Protein AF-A0A381W290-F1 (afdb_monomer)

Radius of gyration: 13.39 Å; Cα contacts (8 Å, |Δi|>4): 211; chains: 1; bounding box: 34×27×27 Å

Organism: NCBI:txid408172

Foldseek 3Di:
DDLQPPLPDCCVVHARKDPWDPAWDDQLFWAKKWKAAPVPLGTQEIDGTRTRVVLVVLLVCCVDPPHQCVVSSPDRITMMTGGDNPDDPVVRVVVSVSSQSSCCNHVVDGRNCYPRD

Solvent-accessible surface area (backbone atoms only — not comparable to full-atom values): 6577 Å² total; per-residue (Å²): 132,57,58,73,46,62,61,82,45,47,53,45,92,73,41,76,40,51,72,74,29,80,63,71,65,61,82,82,41,24,29,44,37,38,36,32,39,83,88,71,81,35,59,32,32,73,47,68,40,52,44,26,63,52,50,51,54,44,45,53,34,24,72,32,87,85,40,89,54,10,87,75,40,41,71,74,53,30,32,30,38,38,79,42,85,82,63,55,73,67,57,47,52,50,53,46,50,49,46,51,50,10,34,28,68,64,71,74,43,71,45,78,53,63,86,68,118

Nearest PDB structures (foldseek):
  1yd3-assembly1_A  TM=6.625E-01  e=3.499E-01  Thermotoga maritima
  1yd1-assembly1_A  TM=6.655E-01  e=4.230E-01  Thermotoga maritima
  1yd4-assembly1_A  TM=6.523E-01  e=5.114E-01  Thermotoga maritima
  1yd5-assembly1_A  TM=6.024E-01  e=3.728E-01  Thermotoga maritima
  1yd2-assembly1_A  TM=5.945E-01  e=4.507E-01  Thermotoga maritima

pLDDT: mean 91.96, std 7.2, range [60.78, 97.88]

Secondary structure (DSSP, 8-state):
--TTS-TTSTTGGG--PPPPBSS---TT-EEEEEEEETTTTEEEEEEEEEHHHHHHHHHHHHH-TTSTTHHHHSS-EEEEEEE-TTS-HHHHHHHHHHHHHHHHHHHSS--TTTT--

Structure (mmCIF, N/CA/C/O backbone):
data_AF-A0A381W290-F1
#
_entry.id   AF-A0A381W290-F1
#
loop_
_atom_site.group_PDB
_atom_site.id
_atom_site.type_symbol
_atom_site.label_atom_id
_atom_site.label_alt_id
_atom_site.label_comp_id
_atom_site.label_asym_id
_atom_site.label_entity_id
_atom_site.label_seq_id
_atom_site.pdbx_PDB_ins_code
_atom_site.Cartn_x
_atom_site.Cartn_y
_atom_site.Cartn_z
_atom_site.occupancy
_atom_site.B_iso_or_equiv
_atom_site.auth_seq_id
_atom_site.auth_comp_id
_atom_site.auth_asym_id
_atom_site.auth_atom_id
_atom_site.pdbx_PDB_model_num
ATOM 1 N N . MET A 1 1 ? -16.606 -5.974 10.262 1.00 61.69 1 MET A N 1
ATOM 2 C CA . MET A 1 1 ? -15.466 -5.213 9.729 1.00 61.69 1 MET A CA 1
ATOM 3 C C . MET A 1 1 ? -15.890 -3.792 9.496 1.00 61.69 1 MET A C 1
ATOM 5 O O . MET A 1 1 ? -16.992 -3.583 9.004 1.00 61.69 1 MET A O 1
ATOM 9 N N . SER A 1 2 ? -15.051 -2.853 9.906 1.00 75.88 2 SER A N 1
ATOM 10 C CA . SER A 1 2 ? -15.286 -1.411 9.849 1.00 75.88 2 SER A CA 1
ATOM 11 C C . SER A 1 2 ? -13.992 -0.714 9.432 1.00 75.88 2 SER A C 1
ATOM 13 O O . SER A 1 2 ? -12.906 -1.237 9.667 1.00 75.88 2 SER A O 1
ATOM 15 N N . LEU A 1 3 ? -14.085 0.502 8.890 1.00 79.00 3 LEU A N 1
ATOM 16 C CA . LEU A 1 3 ? -12.920 1.369 8.649 1.00 79.00 3 LEU A CA 1
ATOM 17 C C . LEU A 1 3 ? -12.163 1.732 9.942 1.00 79.00 3 LEU A C 1
ATOM 19 O O . LEU A 1 3 ? -11.061 2.265 9.884 1.00 79.00 3 LEU A O 1
ATOM 23 N N . THR A 1 4 ? -12.737 1.426 11.105 1.00 84.06 4 THR A N 1
ATOM 24 C CA . THR A 1 4 ? -12.109 1.583 12.423 1.00 84.06 4 THR A CA 1
ATOM 25 C C . THR A 1 4 ? -11.191 0.419 12.812 1.00 84.06 4 THR A C 1
ATOM 27 O O . THR A 1 4 ? -10.547 0.496 13.856 1.00 84.06 4 THR A O 1
ATOM 30 N N . ASP A 1 5 ? -11.162 -0.672 12.040 1.00 88.06 5 ASP A N 1
ATOM 31 C CA . ASP A 1 5 ? -10.238 -1.790 12.265 1.00 88.06 5 ASP A CA 1
ATOM 32 C C . ASP A 1 5 ? -8.797 -1.369 11.906 1.00 88.06 5 ASP A C 1
ATOM 34 O O . ASP A 1 5 ? -8.610 -0.508 11.048 1.00 88.06 5 ASP A O 1
ATOM 38 N N . ASP A 1 6 ? -7.768 -1.972 12.526 1.00 91.62 6 ASP A N 1
ATOM 39 C CA . ASP A 1 6 ? -6.367 -1.618 12.227 1.00 91.62 6 ASP A CA 1
ATOM 40 C C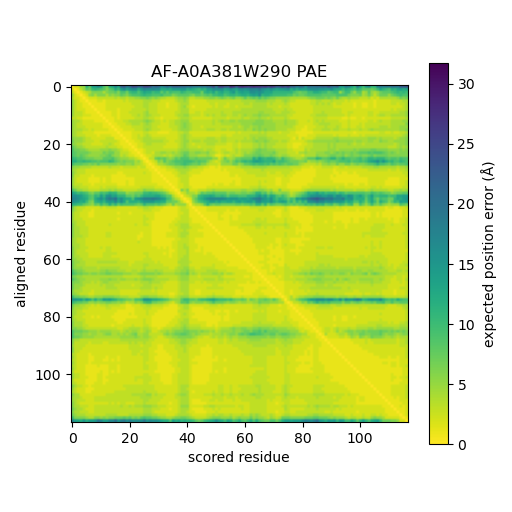 . ASP A 1 6 ? -6.063 -1.877 10.729 1.00 91.62 6 ASP A C 1
ATOM 42 O O . ASP A 1 6 ? -6.062 -3.037 10.300 1.00 91.62 6 ASP A O 1
ATOM 46 N N . PRO A 1 7 ? -5.764 -0.841 9.919 1.00 93.12 7 PRO A N 1
ATOM 47 C CA . PRO A 1 7 ? -5.464 -0.957 8.486 1.00 93.12 7 PRO A CA 1
ATOM 48 C C . PRO A 1 7 ? -4.175 -1.712 8.176 1.00 93.12 7 PRO A C 1
ATOM 50 O O . PRO A 1 7 ? -3.908 -2.034 7.022 1.00 93.12 7 PRO A O 1
ATOM 53 N N . ARG A 1 8 ? -3.353 -1.996 9.185 1.00 92.62 8 ARG A N 1
ATOM 54 C CA . ARG A 1 8 ? -2.126 -2.792 9.080 1.00 92.62 8 ARG A CA 1
ATOM 55 C C . ARG A 1 8 ? -2.391 -4.261 9.404 1.00 92.62 8 ARG A C 1
ATOM 57 O O . ARG A 1 8 ? -1.532 -5.108 9.166 1.00 92.62 8 ARG A O 1
ATOM 64 N N . ALA A 1 9 ? -3.573 -4.590 9.930 1.00 92.62 9 ALA A N 1
ATOM 65 C CA . ALA A 1 9 ? -3.931 -5.965 10.228 1.00 92.62 9 ALA A CA 1
ATOM 66 C C . ALA A 1 9 ? -3.914 -6.813 8.955 1.00 92.62 9 ALA A C 1
ATOM 68 O O . ALA A 1 9 ? -4.333 -6.385 7.874 1.00 92.62 9 ALA A O 1
ATOM 69 N N . ARG A 1 10 ? -3.468 -8.064 9.098 1.00 93.62 10 ARG A N 1
ATOM 70 C CA . ARG A 1 10 ? -3.485 -9.032 7.996 1.00 93.62 10 ARG A CA 1
ATOM 71 C C . ARG A 1 10 ? -4.885 -9.411 7.540 1.00 93.62 10 ARG A C 1
ATOM 73 O O . ARG A 1 10 ? -5.029 -9.960 6.460 1.00 93.62 10 ARG A O 1
ATOM 80 N N . SER A 1 11 ? -5.876 -9.140 8.380 1.00 93.62 11 SER A N 1
ATOM 81 C CA . SER A 1 11 ? -7.284 -9.403 8.140 1.00 93.62 11 SER A CA 1
ATOM 82 C C . SER A 1 11 ? -8.067 -8.140 7.790 1.00 93.62 11 SER A C 1
ATOM 84 O O . SER A 1 11 ? -9.284 -8.176 7.889 1.00 93.62 11 SER A O 1
ATOM 86 N N . TRP A 1 12 ? -7.436 -7.002 7.474 1.00 93.81 12 TRP A N 1
ATOM 87 C CA . TRP A 1 12 ? -8.182 -5.765 7.210 1.00 93.81 12 TRP A CA 1
ATOM 88 C C . TRP A 1 12 ? -9.202 -5.956 6.069 1.00 93.81 12 TRP A C 1
ATOM 90 O O . TRP A 1 12 ? -8.871 -6.529 5.029 1.00 93.81 12 TRP A O 1
ATOM 100 N N . LEU A 1 13 ? -10.455 -5.545 6.312 1.00 92.06 13 LEU A N 1
ATOM 101 C CA . LEU A 1 13 ? -11.652 -5.835 5.496 1.00 92.06 13 LEU A CA 1
ATOM 102 C C . LEU A 1 13 ? -11.920 -7.320 5.173 1.00 92.06 13 LEU A C 1
ATOM 104 O O . LEU A 1 13 ? -12.727 -7.638 4.306 1.00 92.06 13 LEU A O 1
ATOM 108 N N . GLY A 1 14 ? -11.304 -8.249 5.900 1.00 92.06 14 GLY A N 1
ATOM 109 C CA . GLY A 1 14 ? -11.560 -9.688 5.761 1.00 92.06 14 GLY A CA 1
ATOM 110 C C . GLY A 1 14 ? -10.682 -10.339 4.711 1.00 92.06 14 GLY A C 1
ATOM 111 O O . GLY A 1 14 ? -10.736 -11.553 4.525 1.00 92.06 14 GLY A O 1
ATOM 112 N N . TYR A 1 15 ? -9.834 -9.543 4.069 1.00 93.06 15 TYR A N 1
ATOM 113 C CA . TYR A 1 15 ? -8.833 -10.012 3.137 1.00 93.06 15 TYR A CA 1
ATOM 114 C C . TYR A 1 15 ? -7.678 -10.683 3.865 1.00 93.06 15 TYR A C 1
ATOM 116 O O . TYR A 1 15 ? -7.388 -10.368 5.014 1.00 93.06 15 TYR A O 1
ATOM 124 N N . GLN A 1 16 ? -7.003 -11.601 3.179 1.00 93.75 16 GLN A N 1
ATOM 125 C CA . GLN A 1 16 ? -5.826 -12.288 3.699 1.00 93.75 16 GLN A CA 1
ATOM 126 C C . GLN A 1 16 ? -4.566 -11.650 3.126 1.00 93.75 16 GLN A C 1
ATOM 128 O O . GLN A 1 16 ? -4.024 -12.106 2.122 1.00 93.75 16 GLN A O 1
ATOM 133 N N . TRP A 1 17 ? -4.094 -10.592 3.779 1.00 95.75 17 TRP A N 1
ATOM 134 C CA . TRP A 1 17 ? -2.826 -9.976 3.413 1.00 95.75 17 TRP A CA 1
ATOM 135 C C . TRP A 1 17 ? -1.669 -10.937 3.699 1.00 95.75 17 TRP A C 1
ATOM 137 O O . TRP A 1 17 ? -1.672 -11.708 4.680 1.00 95.75 17 TRP A O 1
ATOM 147 N N . THR A 1 18 ? -0.656 -10.881 2.841 1.00 95.25 18 THR A N 1
ATOM 148 C CA . THR A 1 18 ? 0.588 -11.622 3.025 1.00 95.25 18 THR A CA 1
ATOM 149 C C . THR A 1 18 ? 1.293 -11.214 4.320 1.00 95.25 18 THR A C 1
ATOM 151 O O . THR A 1 18 ? 0.942 -10.242 4.992 1.00 95.25 18 THR A O 1
ATOM 154 N N . SER A 1 19 ? 2.279 -12.011 4.721 1.00 91.81 19 SER A N 1
ATOM 155 C CA . SER A 1 19 ? 3.249 -11.548 5.710 1.00 91.81 19 SER A CA 1
ATOM 156 C C . SER A 1 19 ? 4.137 -10.474 5.084 1.00 91.81 19 SER A C 1
ATOM 158 O O . SER A 1 19 ? 4.444 -10.550 3.894 1.00 91.81 19 SER A O 1
ATOM 160 N N . ALA A 1 20 ? 4.580 -9.522 5.903 1.00 90.88 20 ALA A N 1
ATOM 161 C CA . ALA A 1 20 ? 5.542 -8.510 5.495 1.00 90.88 20 ALA A CA 1
ATOM 162 C C . ALA A 1 20 ? 6.822 -9.161 4.940 1.00 90.88 20 ALA A C 1
ATOM 164 O O . ALA A 1 20 ? 7.363 -10.095 5.536 1.00 90.88 20 ALA A O 1
ATOM 165 N N . ALA A 1 21 ? 7.289 -8.667 3.798 1.00 92.12 21 ALA A N 1
ATOM 166 C CA . ALA A 1 21 ? 8.458 -9.154 3.082 1.00 92.12 21 ALA A CA 1
ATOM 167 C C . ALA A 1 21 ? 9.323 -7.983 2.604 1.00 92.12 21 ALA A C 1
ATOM 169 O O . ALA A 1 21 ? 8.819 -6.919 2.261 1.00 92.12 21 ALA A O 1
ATOM 170 N N . GLU A 1 22 ? 10.635 -8.173 2.538 1.00 90.88 22 GLU A N 1
ATOM 171 C CA . GLU A 1 22 ? 11.567 -7.144 2.043 1.00 90.88 22 GLU A CA 1
ATOM 172 C C . GLU A 1 22 ? 11.498 -6.976 0.519 1.00 90.88 22 GLU A C 1
ATOM 174 O O . GLU A 1 22 ? 11.892 -5.948 -0.029 1.00 90.88 22 GLU A O 1
ATOM 179 N N . THR A 1 23 ? 10.979 -7.986 -0.181 1.00 88.38 23 THR A N 1
ATOM 180 C CA . THR A 1 23 ? 10.897 -8.011 -1.642 1.00 88.38 23 THR A CA 1
ATOM 181 C C . THR A 1 23 ? 9.449 -8.145 -2.113 1.00 88.38 23 THR A C 1
ATOM 183 O O . THR A 1 23 ? 8.640 -8.802 -1.454 1.00 88.38 23 THR A O 1
ATOM 186 N N . PRO A 1 24 ? 9.094 -7.516 -3.250 1.00 86.25 24 PRO A N 1
ATOM 187 C CA . PRO A 1 24 ? 7.745 -7.597 -3.791 1.00 86.25 24 PRO A CA 1
ATOM 188 C C . PRO A 1 24 ? 7.415 -8.989 -4.350 1.00 86.25 24 PRO A C 1
ATOM 190 O O . PRO A 1 24 ? 8.321 -9.775 -4.641 1.00 86.25 24 PRO A O 1
ATOM 193 N N . PRO A 1 25 ? 6.126 -9.271 -4.615 1.00 87.50 25 PRO A N 1
ATOM 194 C CA . PRO A 1 25 ? 5.716 -10.526 -5.229 1.00 87.50 25 PRO A CA 1
ATOM 195 C C . PRO A 1 25 ? 6.159 -10.650 -6.694 1.00 87.50 25 PRO A C 1
ATOM 197 O O . PRO A 1 25 ? 6.760 -9.747 -7.294 1.00 87.50 25 PRO A O 1
ATOM 200 N N . SER A 1 26 ? 5.789 -11.783 -7.302 1.00 82.62 26 SER A N 1
ATOM 201 C CA . SER A 1 26 ? 5.986 -12.059 -8.728 1.00 82.62 26 SER A CA 1
ATOM 202 C C . SER A 1 26 ? 5.412 -10.954 -9.637 1.00 82.62 26 SER A C 1
ATOM 204 O O . SER A 1 26 ? 4.490 -10.221 -9.264 1.00 82.62 26 SER A O 1
ATOM 206 N N . ALA A 1 27 ? 5.926 -10.856 -10.868 1.00 82.12 27 ALA A N 1
ATOM 207 C CA . ALA A 1 27 ? 5.639 -9.762 -11.808 1.00 82.12 27 ALA A CA 1
ATOM 208 C C . ALA A 1 27 ? 4.166 -9.627 -12.265 1.00 82.12 27 ALA A C 1
ATOM 210 O O . ALA A 1 27 ? 3.802 -8.607 -12.862 1.00 82.12 27 ALA A O 1
ATOM 211 N N . ASN A 1 28 ? 3.330 -10.634 -11.999 1.00 87.75 28 ASN A N 1
ATOM 212 C CA . ASN A 1 28 ? 1.931 -10.686 -12.437 1.00 87.75 28 ASN A CA 1
ATOM 213 C C . ASN A 1 28 ? 0.922 -10.348 -11.334 1.00 87.75 28 ASN A C 1
ATOM 215 O O . ASN A 1 28 ? -0.272 -10.309 -11.606 1.00 87.75 28 ASN A O 1
ATOM 219 N N . SER A 1 29 ? 1.398 -10.083 -10.122 1.00 94.06 29 SER A N 1
ATOM 220 C CA . SER A 1 29 ? 0.555 -9.773 -8.965 1.00 94.06 29 SER A CA 1
ATOM 221 C C . SER A 1 29 ? -0.113 -8.411 -9.158 1.00 94.06 29 SER A C 1
ATOM 223 O O . SER A 1 29 ? 0.569 -7.411 -9.431 1.00 94.06 29 SER A O 1
ATOM 225 N N . VAL A 1 30 ? -1.440 -8.382 -9.058 1.00 95.94 30 VAL A N 1
ATOM 226 C CA . VAL A 1 30 ? -2.278 -7.186 -9.205 1.00 95.94 30 VAL A CA 1
ATOM 227 C C . VAL A 1 30 ? -3.152 -7.086 -7.973 1.00 95.94 30 VAL A C 1
ATOM 229 O O . VAL A 1 30 ? -3.816 -8.057 -7.639 1.00 95.94 30 VAL A O 1
ATOM 232 N N . GLY A 1 31 ? -3.164 -5.936 -7.305 1.00 96.81 31 GLY A N 1
ATOM 233 C CA . GLY A 1 31 ? -3.954 -5.762 -6.090 1.00 96.81 31 GLY A CA 1
ATOM 234 C C . GLY A 1 31 ? -3.539 -4.539 -5.288 1.00 96.81 31 GLY A C 1
ATOM 235 O O . GLY A 1 31 ? -3.098 -3.549 -5.875 1.00 96.81 31 GLY A O 1
ATOM 236 N N . LEU A 1 32 ? -3.674 -4.619 -3.964 1.00 97.69 32 LEU A N 1
ATOM 237 C CA . LEU A 1 32 ? -3.253 -3.584 -3.014 1.00 97.69 32 LEU A CA 1
ATOM 238 C C . LEU A 1 32 ? -1.932 -3.969 -2.357 1.00 97.69 32 LEU A C 1
ATOM 240 O O . LEU A 1 32 ? -1.666 -5.149 -2.134 1.00 97.69 32 LEU A O 1
ATOM 244 N N . TYR A 1 33 ? -1.133 -2.974 -1.989 1.00 97.69 33 TYR A N 1
ATOM 245 C CA . TYR A 1 33 ? 0.086 -3.172 -1.215 1.00 97.69 33 TYR A CA 1
ATOM 246 C C . TYR A 1 33 ? 0.293 -2.060 -0.191 1.00 97.69 33 TYR A C 1
ATOM 248 O O . TYR A 1 33 ? -0.125 -0.916 -0.395 1.00 97.69 33 TYR A O 1
ATOM 256 N N . ARG A 1 34 ? 0.978 -2.398 0.903 1.00 97.06 34 ARG A N 1
ATOM 257 C CA . ARG A 1 34 ? 1.401 -1.456 1.944 1.00 97.06 34 ARG A CA 1
ATOM 258 C C . ARG A 1 34 ? 2.922 -1.438 2.023 1.00 97.06 34 ARG A C 1
ATOM 260 O O . ARG A 1 34 ? 3.560 -2.484 1.955 1.00 97.06 34 ARG A O 1
ATOM 267 N N . ALA A 1 35 ? 3.491 -0.249 2.181 1.00 95.94 35 ALA A N 1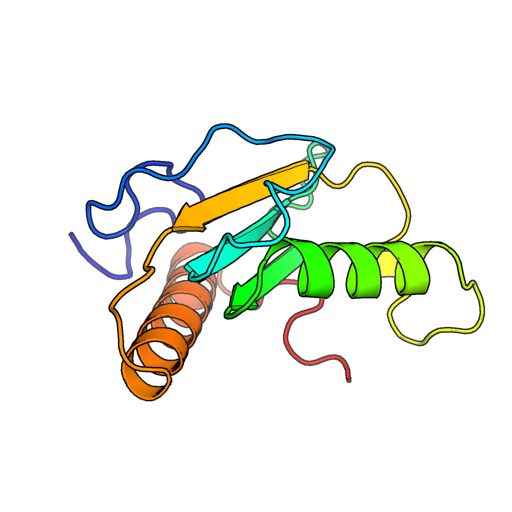
ATOM 268 C CA . ALA A 1 35 ? 4.882 -0.050 2.572 1.00 95.94 35 ALA A CA 1
ATOM 269 C C . ALA A 1 35 ? 4.927 0.265 4.068 1.00 95.94 35 ALA A C 1
ATOM 271 O O . ALA A 1 35 ? 4.264 1.199 4.525 1.00 95.94 35 ALA A O 1
ATOM 272 N N . MET A 1 36 ? 5.708 -0.494 4.824 1.00 93.62 36 MET A N 1
ATOM 273 C CA . MET A 1 36 ? 5.729 -0.480 6.283 1.00 93.62 36 MET A CA 1
ATOM 274 C C . MET A 1 36 ? 7.163 -0.331 6.788 1.00 93.62 36 MET A C 1
ATOM 276 O O . MET A 1 36 ? 8.045 -1.059 6.333 1.00 93.62 36 MET A O 1
ATOM 280 N N . ARG A 1 37 ? 7.397 0.546 7.771 1.00 90.12 37 ARG A N 1
ATOM 281 C CA . ARG A 1 37 ? 8.650 0.543 8.545 1.00 90.12 37 ARG A CA 1
ATOM 282 C C . ARG A 1 37 ? 8.505 -0.289 9.817 1.00 90.12 37 ARG A C 1
ATOM 284 O O . ARG A 1 37 ? 7.472 -0.243 10.487 1.00 90.12 37 ARG A O 1
ATOM 291 N N . LEU A 1 38 ? 9.559 -1.034 10.151 1.00 75.94 38 LEU A N 1
ATOM 292 C CA . LEU A 1 38 ? 9.627 -1.881 11.350 1.00 75.94 38 LEU A CA 1
ATOM 293 C C . LEU A 1 38 ? 10.023 -1.111 12.621 1.00 75.94 38 LEU A C 1
ATOM 295 O O . LEU A 1 38 ? 9.798 -1.598 13.725 1.00 75.94 38 LEU A O 1
ATOM 299 N N . ASP A 1 39 ? 10.565 0.098 12.479 1.00 71.19 39 ASP A N 1
ATOM 300 C CA . ASP A 1 39 ? 11.049 0.965 13.567 1.00 71.19 39 ASP A CA 1
ATOM 301 C C . ASP A 1 39 ? 9.934 1.686 14.355 1.00 71.19 39 ASP A C 1
ATOM 303 O O . ASP A 1 39 ? 10.202 2.566 15.172 1.00 71.19 39 ASP A O 1
ATOM 307 N N . GLY A 1 40 ? 8.672 1.318 14.127 1.00 60.78 40 GLY A N 1
ATOM 308 C CA . GLY A 1 40 ? 7.518 1.947 14.765 1.00 60.78 40 GLY A CA 1
ATOM 309 C C . GLY A 1 40 ? 7.007 3.204 14.056 1.00 60.78 40 GLY A C 1
ATOM 310 O O . GLY A 1 40 ? 5.942 3.691 14.437 1.00 60.78 40 GLY A O 1
ATOM 311 N N . GLU A 1 41 ? 7.664 3.695 12.991 1.00 65.50 41 GLU A N 1
ATOM 312 C CA . GLU A 1 41 ? 7.129 4.796 12.171 1.00 65.50 41 GLU A CA 1
ATOM 313 C C . GLU A 1 41 ? 5.828 4.423 11.440 1.00 65.50 41 GLU A C 1
ATOM 315 O O . GLU A 1 41 ? 5.047 5.311 11.077 1.00 65.50 41 GLU A O 1
ATOM 320 N N . GLY A 1 42 ? 5.567 3.122 11.281 1.00 86.44 42 GLY A N 1
ATOM 321 C CA . GLY A 1 42 ? 4.291 2.581 10.829 1.00 86.44 42 GLY A CA 1
ATOM 322 C C . GLY A 1 42 ? 4.118 2.558 9.309 1.00 86.44 42 GLY A C 1
ATOM 323 O O . GLY A 1 42 ? 5.062 2.310 8.558 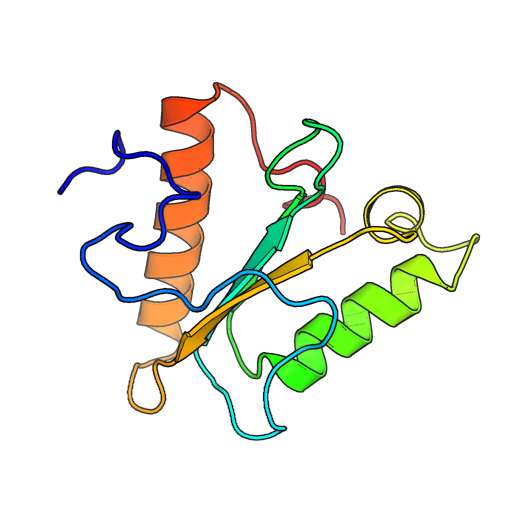1.00 86.44 42 GLY A O 1
ATOM 324 N N . LEU A 1 43 ? 2.870 2.746 8.868 1.00 93.56 43 LEU A N 1
ATOM 325 C CA . LEU A 1 43 ? 2.465 2.690 7.462 1.00 93.56 43 LEU A CA 1
ATOM 326 C C . LEU A 1 43 ? 2.982 3.923 6.710 1.00 93.56 43 LEU A C 1
ATOM 328 O O . LEU A 1 43 ? 2.595 5.057 6.995 1.00 93.56 43 LEU A O 1
ATOM 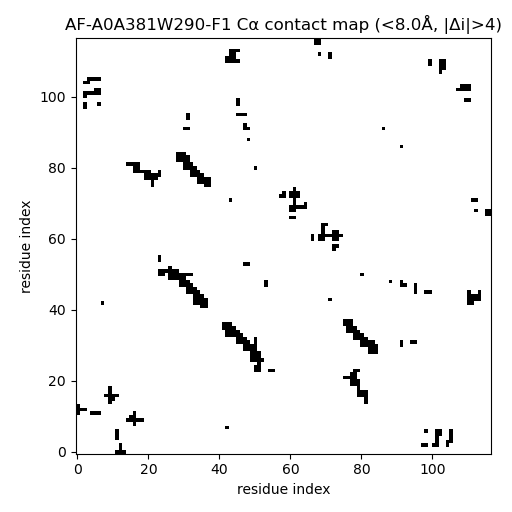332 N N . VAL A 1 44 ? 3.854 3.697 5.733 1.00 95.19 44 VAL A N 1
ATOM 333 C CA . VAL A 1 44 ? 4.478 4.755 4.930 1.00 95.19 44 VAL A CA 1
ATOM 334 C C . VAL A 1 44 ? 3.636 5.090 3.712 1.00 95.19 44 VAL A C 1
ATOM 336 O O . VAL A 1 44 ? 3.460 6.265 3.386 1.00 95.19 44 VAL A O 1
ATOM 339 N N . TYR A 1 45 ? 3.128 4.062 3.035 1.00 96.44 45 TYR A N 1
ATOM 340 C CA . TYR A 1 45 ? 2.429 4.216 1.768 1.00 96.44 45 TYR A CA 1
ATOM 341 C C . TYR A 1 45 ? 1.432 3.083 1.548 1.00 96.44 45 TYR A C 1
ATOM 343 O O . TYR A 1 45 ? 1.708 1.933 1.891 1.00 96.44 45 TYR A O 1
ATOM 351 N N . VAL A 1 46 ? 0.309 3.411 0.922 1.00 97.62 46 VAL A N 1
ATOM 352 C CA . VAL A 1 46 ? -0.663 2.465 0.378 1.00 97.62 46 VAL A CA 1
ATOM 353 C C . VAL A 1 46 ? -0.738 2.687 -1.123 1.00 97.62 46 VAL A C 1
ATOM 355 O O . VAL A 1 46 ? -0.791 3.832 -1.571 1.00 97.62 46 VAL A O 1
ATOM 358 N N . GLY A 1 47 ? -0.741 1.605 -1.897 1.00 97.44 47 GLY A N 1
ATOM 359 C CA . GLY A 1 47 ? -0.919 1.694 -3.340 1.00 97.44 47 GLY A CA 1
ATOM 360 C C . GLY A 1 47 ? -1.646 0.505 -3.941 1.00 97.44 47 GLY A C 1
ATOM 361 O O . GLY A 1 47 ? -1.856 -0.518 -3.287 1.00 97.44 47 GLY A O 1
ATOM 362 N N . GLN A 1 48 ? -1.974 0.633 -5.227 1.00 97.56 48 GLN A N 1
ATOM 363 C CA . GLN A 1 48 ? -2.614 -0.420 -6.013 1.00 97.56 48 GLN A CA 1
ATOM 364 C C . GLN A 1 48 ? -2.013 -0.624 -7.413 1.00 97.56 48 GLN A C 1
ATOM 366 O O . GLN A 1 48 ? -1.264 0.206 -7.952 1.00 97.56 48 GLN A O 1
ATOM 371 N N . GLY A 1 49 ? -2.365 -1.758 -8.016 1.00 96.19 49 GLY A N 1
ATOM 372 C CA . GLY A 1 49 ? -2.096 -2.100 -9.409 1.00 96.19 49 GLY A CA 1
ATOM 373 C C . GLY A 1 49 ? -1.090 -3.238 -9.533 1.00 96.19 49 GLY A C 1
ATOM 374 O O . GLY A 1 49 ? -1.088 -4.154 -8.720 1.00 96.19 49 GLY A O 1
ATOM 375 N N . ARG A 1 50 ? -0.225 -3.194 -10.558 1.00 95.94 50 ARG A N 1
ATOM 376 C CA . ARG A 1 50 ? 0.834 -4.202 -10.768 1.00 95.94 50 ARG A CA 1
ATOM 377 C C . ARG A 1 50 ? 1.912 -4.071 -9.692 1.00 95.94 50 ARG A C 1
ATOM 379 O O . ARG A 1 50 ? 2.846 -3.277 -9.836 1.00 95.94 50 ARG A O 1
ATOM 386 N N . ILE A 1 51 ? 1.783 -4.858 -8.631 1.00 96.50 51 ILE A N 1
ATOM 387 C CA . ILE A 1 51 ? 2.462 -4.649 -7.347 1.00 96.50 51 ILE A CA 1
ATOM 388 C C . ILE A 1 51 ? 3.981 -4.654 -7.518 1.00 96.50 51 ILE A C 1
ATOM 390 O O . ILE A 1 51 ? 4.651 -3.701 -7.132 1.00 96.50 51 ILE A O 1
ATOM 394 N N . SER A 1 52 ? 4.527 -5.667 -8.197 1.00 96.06 52 SER A N 1
ATOM 395 C CA . SER A 1 52 ? 5.977 -5.793 -8.403 1.00 96.06 52 SER A CA 1
ATOM 396 C C . SER A 1 52 ? 6.593 -4.575 -9.103 1.00 96.06 52 SER A C 1
ATOM 398 O O . SER A 1 52 ? 7.642 -4.084 -8.693 1.00 96.06 52 SER A O 1
ATOM 400 N N . ALA A 1 53 ? 5.927 -4.041 -10.131 1.00 95.94 53 ALA A N 1
ATOM 401 C CA . ALA A 1 53 ? 6.410 -2.865 -10.855 1.00 95.94 53 ALA A CA 1
ATOM 402 C C . ALA A 1 53 ? 6.328 -1.590 -9.999 1.00 95.94 53 ALA A C 1
ATOM 404 O O . ALA A 1 53 ? 7.246 -0.771 -10.011 1.00 95.94 53 ALA A O 1
ATOM 405 N N . ARG A 1 54 ? 5.244 -1.436 -9.232 1.00 96.19 54 ARG A N 1
ATOM 406 C CA . ARG A 1 54 ? 5.029 -0.283 -8.351 1.00 96.19 54 ARG A CA 1
ATOM 407 C C . ARG A 1 54 ? 6.023 -0.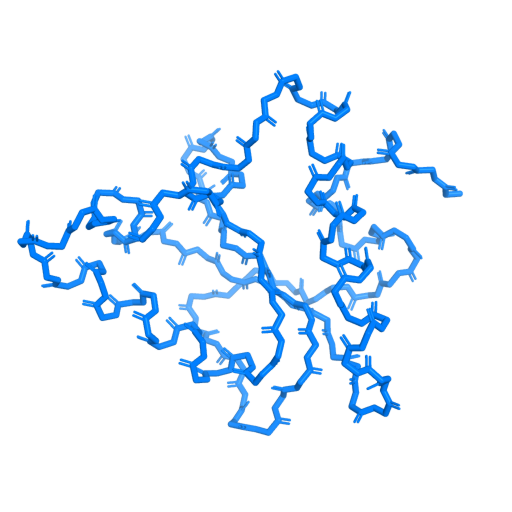243 -7.194 1.00 96.19 54 ARG A C 1
ATOM 409 O O . ARG A 1 54 ? 6.628 0.798 -6.960 1.00 96.19 54 ARG A O 1
ATOM 416 N N . VAL A 1 55 ? 6.245 -1.375 -6.527 1.00 95.31 55 VAL A N 1
ATOM 417 C CA . VAL A 1 55 ? 7.233 -1.484 -5.445 1.00 95.31 55 VAL A CA 1
ATOM 418 C C . VAL A 1 55 ? 8.634 -1.173 -5.964 1.00 95.31 55 VAL A C 1
ATOM 420 O O . VAL A 1 55 ? 9.322 -0.350 -5.372 1.00 95.31 55 VAL A O 1
ATOM 423 N N . LYS A 1 56 ? 9.034 -1.728 -7.117 1.00 95.00 56 LYS A N 1
ATOM 424 C CA . LYS A 1 56 ? 10.328 -1.402 -7.746 1.00 95.00 56 LYS A CA 1
ATOM 425 C C . LYS A 1 56 ? 10.485 0.091 -8.030 1.00 95.00 56 LYS A C 1
ATOM 427 O O . LYS A 1 56 ? 11.555 0.640 -7.804 1.00 95.00 56 LYS A O 1
ATOM 432 N N . SER A 1 57 ? 9.424 0.755 -8.493 1.00 94.94 57 SER A N 1
ATOM 433 C CA . SER A 1 57 ? 9.449 2.206 -8.702 1.00 94.94 57 SER A CA 1
ATOM 434 C C . SER A 1 57 ? 9.673 2.969 -7.399 1.00 94.94 57 SER A C 1
ATOM 436 O O . SER A 1 57 ? 10.406 3.949 -7.410 1.00 94.94 57 SER A O 1
ATOM 438 N N . HIS A 1 58 ? 9.073 2.537 -6.291 1.00 95.12 58 HIS A N 1
ATOM 439 C CA . HIS A 1 58 ? 9.284 3.163 -4.985 1.00 95.12 58 HIS A CA 1
ATOM 440 C C . HIS A 1 58 ? 10.685 2.908 -4.430 1.00 95.12 58 HIS A C 1
ATOM 442 O O . HIS A 1 58 ? 11.315 3.842 -3.949 1.00 95.12 58 HIS A O 1
ATOM 448 N N . VAL A 1 59 ? 11.204 1.686 -4.569 1.00 93.75 59 VAL A N 1
ATOM 449 C CA . VAL A 1 59 ? 12.592 1.355 -4.207 1.00 93.75 59 VAL A CA 1
ATOM 450 C C . VAL A 1 59 ? 13.574 2.251 -4.965 1.00 93.75 59 VAL A C 1
ATOM 452 O O . VAL A 1 59 ? 14.421 2.877 -4.339 1.00 93.75 59 VAL A O 1
ATOM 455 N N . ALA A 1 60 ? 13.387 2.429 -6.277 1.00 94.50 60 ALA A N 1
ATOM 456 C CA . ALA A 1 60 ? 14.232 3.313 -7.082 1.00 94.50 60 ALA A CA 1
ATOM 457 C C . ALA A 1 60 ? 14.212 4.779 -6.599 1.00 94.50 60 ALA A C 1
ATOM 459 O O . ALA A 1 60 ? 15.234 5.455 -6.643 1.00 94.50 60 ALA A O 1
ATOM 460 N N . LYS A 1 61 ? 13.078 5.278 -6.081 1.00 94.69 61 LYS A N 1
ATOM 461 C CA . LYS A 1 61 ? 13.016 6.613 -5.450 1.00 94.69 61 LYS A CA 1
ATOM 462 C C . LYS A 1 61 ? 13.828 6.673 -4.158 1.00 94.69 61 LYS A C 1
ATOM 464 O O . LYS A 1 61 ? 14.424 7.700 -3.855 1.00 94.69 61 LYS A O 1
ATOM 469 N N . GLY A 1 62 ? 13.834 5.590 -3.383 1.00 93.62 62 GLY A N 1
ATOM 470 C CA . GLY A 1 62 ? 14.669 5.456 -2.189 1.00 93.62 62 GLY A CA 1
ATOM 471 C C . GLY A 1 62 ? 16.165 5.430 -2.505 1.00 93.62 62 GLY A C 1
ATOM 472 O O . GLY A 1 62 ? 16.964 5.874 -1.687 1.00 93.62 62 GLY A O 1
ATOM 473 N N . GLU A 1 63 ? 16.542 4.973 -3.698 1.00 94.06 63 GLU A N 1
ATOM 474 C CA . GLU A 1 63 ? 17.927 4.942 -4.188 1.00 94.06 63 GLU A CA 1
ATOM 475 C C . GLU A 1 63 ? 18.404 6.281 -4.781 1.00 94.06 63 GLU A C 1
ATOM 477 O O . GLU A 1 63 ? 19.604 6.452 -4.980 1.00 94.06 63 GLU A O 1
ATOM 482 N N . ASP A 1 64 ? 17.499 7.235 -5.034 1.00 94.69 64 ASP A N 1
ATOM 483 C CA . ASP A 1 64 ? 17.807 8.559 -5.589 1.00 94.69 64 ASP A CA 1
ATOM 484 C C . ASP A 1 64 ? 17.722 9.658 -4.511 1.00 94.69 64 ASP A C 1
ATOM 486 O O . ASP A 1 64 ? 16.621 10.112 -4.193 1.00 94.69 64 ASP A O 1
ATOM 490 N N . PRO A 1 65 ? 18.854 10.152 -3.967 1.00 94.00 65 PRO A N 1
ATOM 491 C CA . PRO A 1 65 ? 18.865 11.222 -2.966 1.00 94.00 65 PRO A CA 1
ATOM 492 C C . PRO A 1 65 ? 18.257 12.550 -3.440 1.00 94.00 65 PRO A C 1
ATOM 494 O O . PRO A 1 65 ? 17.909 13.387 -2.607 1.00 94.00 65 PRO A O 1
ATOM 497 N N . GLY A 1 66 ? 18.154 12.770 -4.756 1.00 93.56 66 GLY A N 1
ATOM 498 C CA . GLY A 1 66 ? 17.547 13.964 -5.344 1.00 93.56 66 GLY A CA 1
ATOM 499 C C . GLY A 1 66 ? 16.021 13.897 -5.433 1.00 93.56 66 GLY A C 1
ATOM 500 O O . GLY A 1 66 ? 15.379 14.923 -5.671 1.00 93.56 66 GLY A O 1
ATOM 501 N N . HIS A 1 67 ? 15.422 12.722 -5.229 1.00 93.06 67 HIS A N 1
ATOM 502 C CA . HIS A 1 67 ? 13.980 12.544 -5.338 1.00 93.06 67 HIS A CA 1
ATOM 503 C C . HIS A 1 67 ? 13.250 13.139 -4.121 1.00 93.06 67 HIS A C 1
ATOM 505 O O . HIS A 1 67 ? 13.610 12.888 -2.970 1.00 93.06 67 HIS A O 1
ATOM 511 N N . SER A 1 68 ? 12.147 13.861 -4.352 1.00 90.12 68 SER A N 1
ATOM 512 C CA . SER A 1 68 ? 11.305 14.477 -3.302 1.00 90.12 68 SER A CA 1
ATOM 513 C C . SER A 1 68 ? 10.897 13.484 -2.204 1.00 90.12 68 SER A C 1
ATOM 515 O O . SER A 1 68 ? 10.856 13.802 -1.015 1.00 90.12 68 SER A O 1
ATOM 517 N N . GLN A 1 69 ? 10.609 12.253 -2.622 1.00 91.31 69 GLN A N 1
ATOM 518 C CA . GLN A 1 69 ? 10.177 11.157 -1.758 1.00 91.31 69 GLN A CA 1
ATOM 519 C C . GLN A 1 69 ? 11.313 10.276 -1.205 1.00 91.31 69 GLN A C 1
ATOM 521 O O . GLN A 1 69 ? 11.016 9.330 -0.475 1.00 91.31 69 GLN A O 1
ATOM 526 N N . HIS A 1 70 ? 12.585 10.571 -1.506 1.00 93.38 70 HIS A N 1
ATOM 527 C CA . HIS A 1 70 ? 13.748 9.758 -1.121 1.00 93.38 70 HIS A CA 1
ATOM 528 C C . HIS A 1 70 ? 13.696 9.295 0.338 1.00 93.38 70 HIS A C 1
ATOM 530 O O . HIS A 1 70 ? 13.671 8.102 0.630 1.00 93.38 70 HIS A O 1
ATOM 536 N N . ARG A 1 71 ? 13.561 10.250 1.265 1.00 92.69 71 ARG A N 1
ATOM 537 C CA . ARG A 1 71 ? 13.572 9.997 2.715 1.00 92.69 71 ARG A CA 1
ATOM 538 C C . ARG A 1 71 ? 12.481 9.034 3.206 1.00 92.69 71 ARG A C 1
ATOM 540 O O . ARG A 1 71 ? 12.587 8.493 4.299 1.00 92.69 71 ARG A O 1
ATOM 547 N N . PHE A 1 72 ? 11.408 8.849 2.439 1.00 92.44 72 PHE A N 1
ATOM 548 C CA . PHE A 1 72 ? 10.312 7.956 2.814 1.00 92.44 72 PHE A CA 1
ATOM 549 C C . PHE A 1 72 ? 10.515 6.538 2.291 1.00 92.44 72 PHE A C 1
ATOM 551 O O . PHE A 1 72 ? 10.036 5.602 2.921 1.00 92.44 72 PHE A O 1
ATOM 558 N N . PHE A 1 73 ? 11.238 6.387 1.180 1.00 93.00 73 PHE A N 1
ATOM 559 C CA . PHE A 1 73 ? 11.486 5.095 0.541 1.00 93.00 73 PHE A CA 1
ATOM 560 C C . PHE A 1 73 ? 12.914 4.571 0.715 1.00 93.00 73 PHE A C 1
ATOM 562 O O . PHE A 1 73 ? 13.207 3.455 0.294 1.00 93.00 73 PHE A O 1
ATOM 569 N N . VAL A 1 74 ? 13.796 5.342 1.352 1.00 91.06 74 VAL A N 1
ATOM 570 C CA . VAL A 1 74 ? 15.137 4.888 1.726 1.00 91.06 74 VAL A CA 1
ATOM 571 C C . VAL A 1 74 ? 15.050 3.808 2.806 1.00 91.06 74 VAL A C 1
ATOM 573 O O . VAL A 1 74 ? 14.464 4.076 3.856 1.00 91.06 74 VAL A O 1
ATOM 576 N N . ALA A 1 75 ? 15.635 2.639 2.503 1.00 81.25 75 ALA A N 1
ATOM 577 C CA . ALA A 1 75 ? 15.907 1.448 3.330 1.00 81.25 75 ALA A CA 1
ATOM 578 C C . ALA A 1 75 ? 14.827 0.983 4.341 1.00 81.25 75 ALA A C 1
ATOM 580 O O . ALA A 1 75 ? 13.886 1.690 4.687 1.00 81.25 75 ALA A O 1
ATOM 581 N N . ASP A 1 76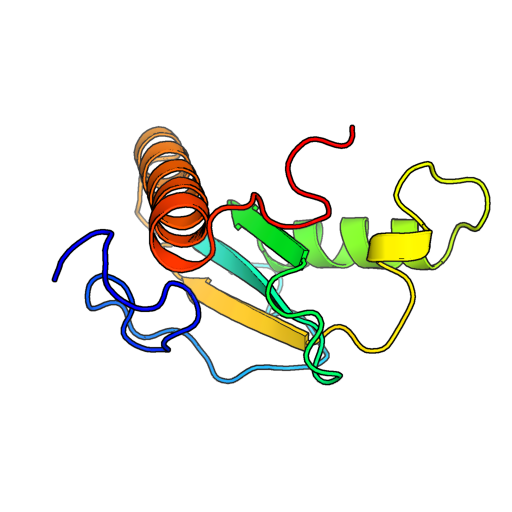 ? 14.955 -0.255 4.821 1.00 86.06 76 ASP A N 1
ATOM 582 C CA . ASP A 1 76 ? 14.177 -0.818 5.943 1.00 86.06 76 ASP A CA 1
ATOM 583 C C . ASP A 1 76 ? 12.646 -0.797 5.779 1.00 86.06 76 ASP A C 1
ATOM 585 O O . ASP A 1 76 ? 11.885 -0.806 6.753 1.00 86.06 76 ASP A O 1
ATOM 589 N N . LEU A 1 77 ? 12.185 -0.784 4.527 1.00 92.38 77 LEU A N 1
ATOM 590 C CA . LEU A 1 77 ? 10.785 -0.985 4.198 1.00 92.38 77 LEU A CA 1
ATOM 591 C C . LEU A 1 77 ? 10.492 -2.463 4.009 1.00 92.38 77 LEU A C 1
ATOM 593 O O . LEU A 1 77 ? 11.148 -3.169 3.244 1.00 92.38 77 LEU A O 1
ATOM 597 N N . THR A 1 78 ? 9.419 -2.886 4.654 1.00 94.19 78 THR A N 1
ATOM 598 C CA . THR A 1 78 ? 8.752 -4.142 4.358 1.00 94.19 78 THR A CA 1
ATOM 599 C C . THR A 1 78 ? 7.469 -3.874 3.593 1.00 94.19 78 THR A C 1
ATOM 601 O O . THR A 1 78 ? 6.860 -2.805 3.688 1.00 94.19 78 THR A O 1
ATOM 604 N N . TRP A 1 79 ? 7.074 -4.864 2.812 1.00 95.06 79 TRP A N 1
ATOM 605 C CA . TRP A 1 79 ? 5.946 -4.815 1.910 1.00 95.06 79 TRP A CA 1
ATOM 606 C C . TRP A 1 79 ? 5.037 -5.985 2.217 1.00 95.06 79 TRP A C 1
ATOM 608 O O . TRP A 1 79 ? 5.489 -7.123 2.319 1.00 95.06 79 TRP A O 1
ATOM 618 N N . ASP A 1 80 ? 3.751 -5.720 2.321 1.00 95.69 80 ASP A N 1
ATOM 619 C CA . ASP A 1 80 ? 2.741 -6.761 2.2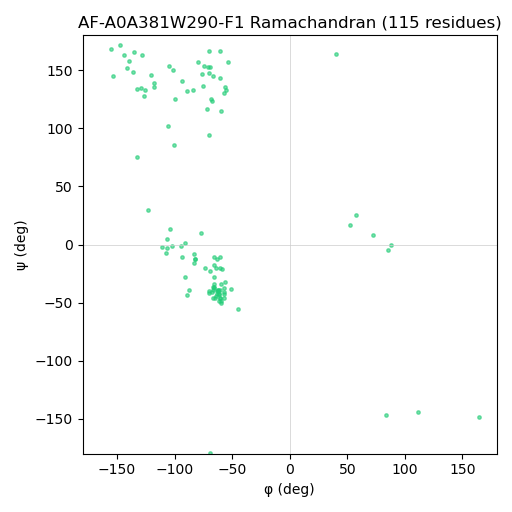59 1.00 95.69 80 ASP A CA 1
ATOM 620 C C . ASP A 1 80 ? 1.697 -6.374 1.215 1.00 95.69 80 ASP A C 1
ATOM 622 O O . ASP A 1 80 ? 1.652 -5.239 0.722 1.00 95.69 80 ASP A O 1
ATOM 626 N N . TRP A 1 81 ? 0.916 -7.358 0.799 1.00 97.19 81 TRP A N 1
ATOM 627 C CA . TRP A 1 81 ? -0.050 -7.174 -0.263 1.00 97.19 81 TRP A CA 1
ATOM 628 C C . TRP A 1 81 ? -1.186 -8.178 -0.173 1.00 97.19 81 TRP A C 1
ATOM 630 O O . TRP A 1 81 ? -1.129 -9.176 0.548 1.00 97.19 81 TRP A O 1
ATOM 640 N N . VAL A 1 82 ? -2.217 -7.901 -0.956 1.00 96.69 82 VAL A N 1
ATOM 641 C CA . VAL A 1 82 ? -3.298 -8.824 -1.269 1.00 96.69 82 VAL A CA 1
ATOM 642 C C . VAL A 1 82 ? -3.531 -8.787 -2.775 1.00 96.69 82 VAL A C 1
ATOM 644 O O . VAL A 1 82 ? -3.579 -7.713 -3.379 1.00 96.69 82 VAL A O 1
ATOM 647 N N . ASP A 1 83 ? -3.651 -9.967 -3.377 1.00 96.31 83 ASP A N 1
ATOM 648 C CA . ASP A 1 83 ? -3.931 -10.116 -4.799 1.00 96.31 83 ASP A CA 1
ATOM 649 C C . ASP A 1 83 ? -5.433 -10.018 -5.085 1.00 96.31 83 ASP A C 1
ATOM 651 O O . ASP A 1 83 ? -6.259 -10.686 -4.465 1.00 96.31 83 ASP A O 1
ATOM 655 N N . PHE A 1 84 ? -5.758 -9.221 -6.094 1.00 96.00 84 PHE A N 1
ATOM 656 C CA . PHE A 1 84 ? -7.071 -9.084 -6.702 1.00 96.00 84 PHE A CA 1
ATOM 657 C C . PHE A 1 84 ? -6.926 -9.153 -8.233 1.00 96.00 84 PHE A C 1
ATOM 659 O O . PHE A 1 84 ? -6.972 -8.131 -8.914 1.00 96.00 84 PHE A O 1
ATOM 666 N N . PRO A 1 85 ? -6.704 -10.344 -8.812 1.00 91.44 85 PRO A N 1
ATOM 667 C CA . PRO A 1 85 ? -6.406 -10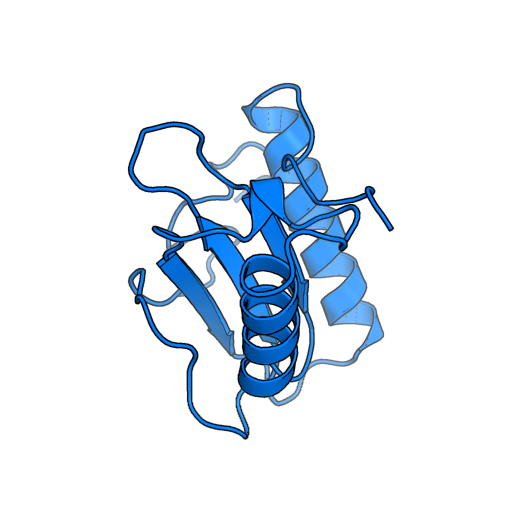.471 -10.241 1.00 91.44 85 PRO A CA 1
ATOM 668 C C . PRO A 1 85 ? -7.592 -10.139 -11.161 1.00 91.44 85 PRO A C 1
ATOM 670 O O . PRO A 1 85 ? -7.379 -9.798 -12.321 1.00 91.44 85 PRO A O 1
ATOM 673 N N . GLU A 1 86 ? -8.825 -10.239 -10.658 1.00 93.31 86 GLU A N 1
ATOM 674 C CA . GLU A 1 86 ? -10.063 -10.102 -11.446 1.00 93.31 86 GLU A CA 1
ATOM 675 C C . GLU A 1 86 ? -10.860 -8.831 -11.129 1.00 93.31 86 GLU A C 1
ATOM 677 O O . GLU A 1 86 ? -11.910 -8.589 -11.721 1.00 93.31 86 GLU A O 1
ATOM 682 N N . ILE A 1 87 ? -10.393 -8.025 -10.177 1.00 92.69 87 ILE A N 1
ATOM 683 C CA . ILE A 1 87 ? -11.116 -6.831 -9.746 1.00 92.69 87 ILE A CA 1
ATOM 684 C C . ILE A 1 87 ? -10.967 -5.710 -10.784 1.00 92.69 87 ILE A C 1
ATOM 686 O O . ILE A 1 87 ? -9.912 -5.558 -11.411 1.00 92.69 87 ILE A O 1
ATOM 690 N N . ASP A 1 88 ? -12.001 -4.883 -10.941 1.00 95.12 88 ASP A N 1
ATOM 691 C CA . ASP A 1 88 ? -11.878 -3.699 -11.784 1.00 95.12 88 ASP A CA 1
ATOM 692 C C . ASP A 1 88 ? -10.940 -2.656 -11.152 1.00 95.12 88 ASP A C 1
ATOM 694 O O . ASP A 1 88 ? -10.816 -2.520 -9.931 1.00 95.12 88 ASP A O 1
ATOM 698 N N . ARG A 1 89 ? -10.309 -1.847 -12.007 1.00 94.56 89 ARG A N 1
ATOM 699 C CA . ARG A 1 89 ? -9.443 -0.746 -11.585 1.00 94.56 89 ARG A CA 1
ATOM 700 C C . ARG A 1 89 ? -10.169 0.256 -10.685 1.00 94.56 89 ARG A C 1
ATOM 702 O O . ARG A 1 89 ? -9.542 0.797 -9.778 1.00 94.56 89 ARG A O 1
ATOM 709 N N . THR A 1 90 ? -11.444 0.537 -10.943 1.00 97.00 90 THR A N 1
ATOM 710 C CA . THR A 1 90 ? -12.228 1.492 -10.143 1.00 97.00 90 THR A CA 1
ATOM 711 C C . THR A 1 90 ? -12.378 0.990 -8.716 1.00 97.00 90 THR A C 1
ATOM 713 O O . THR A 1 90 ? -12.103 1.721 -7.774 1.00 97.00 90 THR A O 1
ATOM 716 N N . GLN A 1 91 ? -12.689 -0.293 -8.561 1.00 96.75 91 GLN A N 1
ATOM 717 C CA . GLN A 1 91 ? -12.809 -0.935 -7.257 1.00 96.75 91 GLN A CA 1
ATOM 718 C C . GLN A 1 91 ? -11.464 -1.001 -6.516 1.00 96.75 91 GLN A C 1
ATOM 720 O O . GLN A 1 91 ? -11.427 -0.833 -5.301 1.00 96.75 91 GLN A O 1
ATOM 725 N N . LEU A 1 92 ? -10.333 -1.168 -7.218 1.00 96.81 92 LEU A N 1
ATOM 726 C CA . LEU A 1 92 ? -9.012 -1.038 -6.581 1.00 96.81 92 LEU A CA 1
ATOM 727 C C . LEU A 1 92 ? -8.761 0.358 -6.023 1.00 96.81 92 LEU A C 1
ATOM 729 O O . LEU A 1 92 ? -8.180 0.479 -4.950 1.00 96.81 92 LEU A O 1
ATOM 733 N N . LEU A 1 93 ? -9.178 1.399 -6.748 1.00 97.56 93 LEU A N 1
ATOM 734 C CA . LEU A 1 93 ? -9.057 2.778 -6.277 1.00 97.56 93 LEU A CA 1
ATOM 735 C C . LEU A 1 93 ? -9.952 3.030 -5.059 1.00 97.56 93 LEU A C 1
ATOM 737 O O . LEU A 1 93 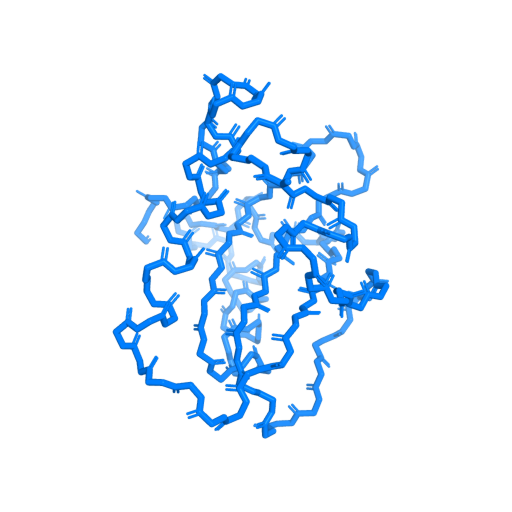? -9.532 3.709 -4.127 1.00 97.56 93 LEU A O 1
ATOM 741 N N . GLU A 1 94 ? -11.162 2.473 -5.043 1.00 97.62 94 GLU A N 1
ATOM 742 C CA . GLU A 1 94 ? -12.059 2.541 -3.883 1.00 97.62 94 GLU A CA 1
ATOM 743 C C . GLU A 1 94 ? -11.426 1.871 -2.658 1.00 97.62 94 GLU A C 1
ATOM 745 O O . GLU A 1 94 ? -11.320 2.498 -1.608 1.00 97.62 94 GLU A O 1
ATOM 750 N N . LEU A 1 95 ? -10.899 0.651 -2.806 1.00 97.06 95 LEU A N 1
ATOM 751 C CA . LEU A 1 95 ? -10.249 -0.062 -1.704 1.00 97.06 95 LEU A CA 1
ATOM 752 C C . LEU A 1 95 ? -8.958 0.618 -1.221 1.00 97.06 95 LEU A C 1
ATOM 754 O O . LEU A 1 95 ? -8.672 0.617 -0.024 1.00 97.06 95 LEU A O 1
ATOM 758 N N . GLU A 1 96 ? -8.169 1.194 -2.132 1.00 97.88 96 GLU A N 1
ATOM 759 C CA . GLU A 1 96 ? -7.002 2.013 -1.787 1.00 97.88 96 GLU A CA 1
ATOM 760 C C . GLU A 1 96 ? -7.423 3.214 -0.930 1.00 97.88 96 GLU A C 1
ATOM 762 O O . GLU A 1 96 ? -6.848 3.447 0.136 1.00 97.88 96 GLU A O 1
ATOM 767 N N . ASN A 1 97 ? -8.459 3.939 -1.358 1.00 97.50 97 ASN A N 1
ATOM 768 C CA . ASN A 1 97 ? -8.990 5.084 -0.625 1.00 97.50 97 ASN A CA 1
ATOM 769 C C . ASN A 1 97 ? -9.542 4.683 0.745 1.00 97.50 97 ASN A C 1
ATOM 771 O O . ASN A 1 97 ? -9.257 5.365 1.728 1.00 97.50 97 ASN A O 1
ATOM 775 N N . ASP A 1 98 ? -10.268 3.570 0.832 1.00 97.12 98 ASP A N 1
ATOM 776 C CA . ASP A 1 98 ? -10.787 3.039 2.093 1.00 97.12 98 ASP A CA 1
ATOM 777 C C . ASP A 1 98 ? -9.657 2.665 3.054 1.00 97.12 98 ASP A C 1
ATOM 779 O O . ASP A 1 98 ? -9.740 2.937 4.253 1.00 97.12 98 ASP A O 1
ATOM 783 N N . LEU A 1 99 ? -8.561 2.096 2.547 1.00 97.25 99 LEU A N 1
ATOM 784 C CA . LEU A 1 99 ? -7.401 1.742 3.362 1.00 97.25 99 LEU A CA 1
ATOM 785 C C . LEU A 1 99 ? -6.682 2.984 3.901 1.00 97.25 99 LEU A C 1
ATOM 787 O O . LEU A 1 99 ? -6.309 3.033 5.077 1.00 97.25 99 LEU A O 1
ATOM 791 N N . ILE A 1 100 ? -6.543 4.017 3.071 1.00 97.31 100 ILE A N 1
ATOM 792 C CA . ILE A 1 100 ? -6.004 5.315 3.490 1.00 97.31 100 ILE A CA 1
ATOM 793 C C . ILE A 1 100 ? -6.936 5.973 4.516 1.00 97.31 100 ILE A C 1
ATOM 795 O O . ILE A 1 100 ? -6.470 6.439 5.556 1.00 97.31 100 ILE A O 1
ATOM 799 N N . ALA A 1 101 ? -8.247 5.985 4.265 1.00 96.50 101 ALA A N 1
ATOM 800 C CA . ALA A 1 101 ? -9.245 6.558 5.164 1.00 96.50 101 ALA A CA 1
ATOM 801 C C . ALA A 1 101 ? -9.289 5.824 6.510 1.00 96.50 101 ALA A C 1
ATOM 803 O O . ALA A 1 101 ? -9.365 6.463 7.557 1.00 96.50 101 ALA A O 1
ATOM 804 N N . SER A 1 102 ? -9.165 4.496 6.498 1.00 96.06 102 SER A N 1
ATOM 805 C CA . SER A 1 102 ? -9.053 3.673 7.702 1.00 96.06 102 SER A CA 1
ATOM 806 C C . SER A 1 102 ? -7.806 4.040 8.512 1.00 96.06 102 SER A C 1
ATOM 808 O O . SER A 1 102 ? -7.894 4.239 9.723 1.00 96.06 102 SER A O 1
ATOM 810 N N . HIS A 1 103 ? -6.662 4.263 7.856 1.00 95.44 103 HIS A N 1
ATOM 811 C CA . HIS A 1 103 ? -5.458 4.770 8.522 1.00 95.44 103 HIS A CA 1
ATOM 812 C C . HIS A 1 103 ? -5.653 6.141 9.159 1.00 95.44 103 HIS A C 1
ATOM 814 O O . HIS A 1 103 ? -5.323 6.314 10.333 1.00 95.44 103 HIS A O 1
ATOM 820 N N . VAL A 1 104 ? -6.270 7.078 8.445 1.00 95.50 104 VAL A N 1
ATOM 821 C CA . VAL A 1 104 ? -6.603 8.391 9.009 1.00 95.50 104 VAL A CA 1
ATOM 822 C C . VAL A 1 104 ? -7.553 8.257 10.197 1.00 95.50 104 VAL A C 1
ATOM 824 O O . VAL A 1 104 ? -7.343 8.902 11.220 1.00 95.50 104 VAL A O 1
ATOM 827 N N . SER A 1 105 ? -8.563 7.395 10.101 1.00 95.12 105 SER A N 1
ATOM 828 C CA . SER A 1 105 ? -9.538 7.194 11.172 1.00 95.12 105 SER A CA 1
ATOM 829 C C . SER A 1 105 ? -8.923 6.580 12.431 1.00 95.12 105 SER A C 1
ATOM 831 O O . SER A 1 105 ? -9.356 6.920 13.530 1.00 95.12 105 SER A O 1
ATOM 833 N N . VAL A 1 106 ? -7.960 5.665 12.290 1.00 93.81 106 VAL A N 1
ATOM 834 C CA . VAL A 1 106 ? -7.357 4.934 13.418 1.00 93.81 106 VAL A CA 1
ATOM 835 C C . VAL A 1 106 ? -6.170 5.687 14.026 1.00 93.81 106 VAL A C 1
ATOM 837 O O . VAL A 1 106 ? -6.020 5.697 15.246 1.00 93.81 106 VAL A O 1
ATOM 840 N N . TYR A 1 107 ? -5.335 6.331 13.206 1.00 92.12 107 TYR A N 1
ATOM 841 C CA . TYR A 1 107 ? -4.093 6.981 13.655 1.00 92.12 107 TYR A CA 1
ATOM 842 C C . TYR A 1 107 ? -4.150 8.510 13.661 1.00 92.12 107 TYR A C 1
ATOM 844 O O . TYR A 1 107 ? -3.222 9.150 14.151 1.00 92.12 107 TYR A O 1
ATOM 852 N N . GLY A 1 108 ? -5.217 9.116 13.133 1.00 94.31 108 GLY A N 1
ATOM 853 C CA . GLY A 1 108 ? -5.389 10.572 13.091 1.00 94.31 108 GLY A CA 1
ATOM 854 C C . GLY A 1 108 ? -4.477 11.289 12.090 1.00 94.31 108 GLY A C 1
ATOM 855 O O . GLY A 1 108 ? -4.415 12.518 12.088 1.00 94.31 108 GLY A O 1
ATOM 856 N N . CYS A 1 109 ? -3.758 10.553 11.243 1.00 93.75 109 CYS A N 1
ATOM 857 C CA . CYS A 1 109 ? -2.855 11.097 10.236 1.00 93.75 109 CYS A CA 1
ATOM 858 C C . CYS A 1 109 ? -2.877 10.254 8.956 1.00 93.75 109 CYS A C 1
ATOM 860 O O . CYS A 1 109 ? -3.370 9.131 8.941 1.00 93.75 109 CYS A O 1
ATOM 862 N N . ILE A 1 110 ? -2.372 10.820 7.862 1.00 94.88 110 ILE A N 1
ATOM 863 C CA . ILE A 1 110 ? -2.203 10.110 6.586 1.00 94.88 110 ILE A CA 1
ATOM 864 C C . ILE A 1 110 ? -0.935 9.241 6.610 1.00 94.88 110 ILE A C 1
ATOM 866 O O . ILE A 1 110 ? 0.014 9.589 7.323 1.00 94.88 110 ILE A O 1
ATOM 870 N N . PRO A 1 111 ? -0.844 8.186 5.773 1.00 94.94 111 PRO A N 1
ATOM 871 C CA . PRO A 1 111 ? 0.432 7.528 5.526 1.00 94.94 111 PRO A CA 1
ATOM 872 C C . PRO A 1 111 ? 1.452 8.551 5.021 1.00 94.94 111 PRO A C 1
ATOM 874 O O . PRO A 1 111 ? 1.149 9.401 4.176 1.00 94.94 111 PRO A O 1
ATOM 877 N N . ARG A 1 112 ? 2.668 8.484 5.562 1.00 92.00 112 ARG A N 1
ATOM 878 C CA . ARG A 1 112 ? 3.653 9.576 5.500 1.00 92.00 112 ARG A CA 1
ATOM 879 C C . ARG A 1 112 ? 3.991 10.043 4.085 1.00 92.00 112 ARG A C 1
ATOM 881 O O . ARG A 1 112 ? 4.286 11.220 3.901 1.00 92.00 112 ARG A O 1
ATOM 888 N N . ALA A 1 113 ? 3.955 9.138 3.109 1.00 93.94 113 ALA A N 1
ATOM 889 C CA . ALA A 1 113 ? 4.292 9.416 1.717 1.00 93.94 113 ALA A CA 1
ATOM 890 C C . ALA A 1 113 ? 3.080 9.462 0.772 1.00 93.94 113 ALA A C 1
ATOM 892 O O . ALA A 1 113 ? 3.269 9.592 -0.437 1.00 93.94 113 ALA A O 1
ATOM 893 N N . GLN A 1 114 ? 1.846 9.355 1.281 1.00 95.19 114 GLN A N 1
ATOM 894 C CA . GLN A 1 114 ? 0.665 9.088 0.449 1.00 95.19 114 GLN A CA 1
ATOM 895 C C . GLN A 1 114 ? 0.399 10.161 -0.618 1.00 95.19 114 GLN A C 1
ATOM 897 O O . GLN A 1 114 ? 0.038 9.833 -1.745 1.00 95.19 114 GLN A O 1
ATOM 902 N N . PHE A 1 115 ? 0.601 11.437 -0.275 1.00 92.81 115 PHE A N 1
ATOM 903 C CA . PHE A 1 115 ? 0.202 12.584 -1.103 1.00 92.81 115 PHE A CA 1
ATOM 904 C C . PHE A 1 115 ? 1.370 13.520 -1.447 1.00 92.81 115 PHE A C 1
ATOM 906 O O . PHE A 1 115 ? 1.179 14.723 -1.598 1.00 92.81 115 PHE A O 1
ATOM 913 N N . LEU A 1 116 ? 2.593 12.985 -1.535 1.00 84.56 116 LEU A N 1
ATOM 914 C CA . LEU A 1 116 ? 3.809 13.801 -1.671 1.00 84.56 116 LEU A CA 1
ATOM 915 C C . LEU A 1 116 ? 4.317 14.036 -3.102 1.00 84.56 116 LEU A C 1
ATOM 917 O O . LEU A 1 116 ? 5.293 14.766 -3.243 1.00 84.56 116 LEU A O 1
ATOM 921 N N . GLY A 1 117 ? 3.669 13.476 -4.129 1.00 65.50 117 GLY A N 1
ATOM 922 C CA . GLY A 1 117 ? 4.058 13.681 -5.535 1.00 65.50 117 GLY A CA 1
ATOM 923 C C . GLY A 1 117 ? 5.325 12.931 -5.919 1.00 65.50 117 GLY A C 1
ATOM 924 O O . GLY A 1 117 ? 6.433 13.455 -5.664 1.00 65.50 117 GLY A O 1
#

Sequence (117 aa):
MSLTDDPRARSWLGYQWTSAAETPPSANSVGLYRAMRLDGEGLVYVGQGRISARVKSHVAKGEDPGHSQHRFFVADLTWDWVDFPEIDRTQLLELENDLIASHVSVYGCIPRAQFLG

Mean predicted aligned error: 3.59 Å